Protein AF-A0A482VEP3-F1 (afdb_monomer_lite)

Radius of gyration: 15.09 Å; chains: 1; bounding box: 32×23×42 Å

InterPro domains:
  IPR002018 Carboxylesterase, type B [PF00135] (3-59)
  IPR029058 Alpha/Beta hydrolase fold [G3DSA:3.40.50.1820] (1-59)
  IPR029058 Alpha/Beta hydrolase fold [SSF53474] (2-59)

Secondary structure (DSSP, 8-state):
--------------HHHHH---SSSSS---HHHHHHHHHHHHHHHHGGGGT--TT----

Organism: Asbolus verrucosus (NCBI:txid1661398)

Foldseek 3Di:
DDDPADDDDDDFDDDCRQAPAPVDPVRHHNRRVVRVVVVLVVCLVCVVVVVHDSVDDDD

pLDDT: mean 96.16, std 7.13, range [52.66, 98.81]

Sequence (59 aa):
MDKNIVYISINYRLGPLGFLSTEDDVVPGNNGMKDQIFALEWVKNNVKYFGGNPDSVTI

Structure (mmCIF, N/CA/C/O backbone):
data_AF-A0A482VEP3-F1
#
_entry.id   AF-A0A482VEP3-F1
#
loop_
_atom_site.group_PDB
_atom_site.id
_atom_site.type_symbol
_atom_site.label_atom_id
_atom_site.label_alt_id
_atom_site.label_comp_id
_atom_site.label_asym_id
_atom_site.label_entity_id
_atom_site.label_seq_id
_atom_site.pdbx_PDB_ins_code
_atom_site.Cartn_x
_atom_site.Cartn_y
_atom_site.Cartn_z
_atom_site.occupancy
_atom_site.B_iso_or_equiv
_atom_site.auth_seq_id
_atom_site.auth_comp_id
_atom_site.auth_asym_id
_atom_site.auth_atom_id
_atom_site.pdbx_PDB_model_num
ATOM 1 N N . MET A 1 1 ? -7.722 -13.992 22.741 1.00 52.66 1 MET A N 1
ATOM 2 C CA . MET A 1 1 ? -6.761 -13.041 22.132 1.00 52.66 1 MET A CA 1
ATOM 3 C C . MET A 1 1 ? -7.534 -12.079 21.238 1.00 52.66 1 MET A C 1
ATOM 5 O O . MET A 1 1 ? -7.130 -11.814 20.115 1.00 52.66 1 MET A O 1
ATOM 9 N N . ASP A 1 2 ? -8.641 -11.536 21.736 1.00 71.50 2 ASP A N 1
ATOM 10 C CA . ASP A 1 2 ? -9.508 -10.684 20.932 1.00 71.50 2 ASP A CA 1
ATOM 11 C C . ASP A 1 2 ? -9.132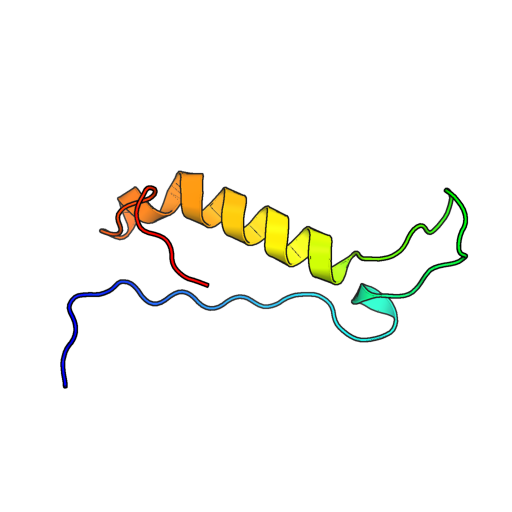 -9.242 21.227 1.00 71.50 2 ASP A C 1
ATOM 13 O O . ASP A 1 2 ? -9.394 -8.716 22.310 1.00 71.50 2 ASP A O 1
ATOM 17 N N . LYS A 1 3 ? -8.412 -8.627 20.290 1.00 80.06 3 LYS A N 1
ATOM 18 C CA . LYS A 1 3 ? -8.201 -7.183 20.307 1.00 80.06 3 LYS A CA 1
ATOM 19 C C . LYS A 1 3 ? -9.346 -6.551 19.532 1.00 80.06 3 LYS A C 1
ATOM 21 O O . LYS A 1 3 ? -9.651 -6.986 18.427 1.00 80.06 3 LYS A O 1
ATOM 26 N N . ASN A 1 4 ? -9.962 -5.527 20.112 1.00 89.69 4 ASN A N 1
ATOM 27 C CA . ASN A 1 4 ? -11.018 -4.766 19.456 1.00 89.69 4 ASN A CA 1
ATOM 28 C C . ASN A 1 4 ? -10.405 -3.848 18.384 1.00 89.69 4 ASN A C 1
ATOM 30 O O . ASN A 1 4 ? -10.128 -2.679 18.649 1.00 89.69 4 ASN A O 1
ATOM 34 N N . ILE A 1 5 ? -10.108 -4.417 17.214 1.00 94.38 5 ILE A N 1
ATOM 35 C CA . ILE A 1 5 ? -9.500 -3.733 16.069 1.00 94.38 5 ILE A CA 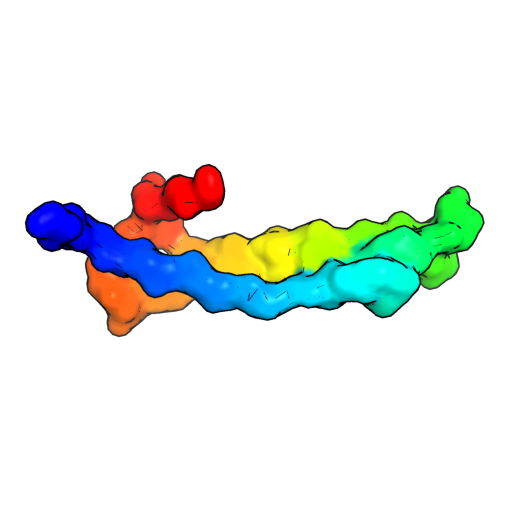1
ATOM 36 C C . ILE A 1 5 ? -10.249 -4.072 14.782 1.00 94.38 5 ILE A C 1
ATOM 38 O O . ILE A 1 5 ? -10.810 -5.158 14.640 1.00 94.38 5 ILE A O 1
ATOM 42 N N . VAL A 1 6 ? -10.190 -3.159 13.814 1.00 95.69 6 VAL A N 1
ATOM 43 C CA . VAL A 1 6 ? -10.572 -3.439 12.427 1.00 95.69 6 VAL A CA 1
ATOM 44 C C . VAL A 1 6 ? -9.315 -3.859 11.675 1.00 95.69 6 VAL A C 1
ATOM 46 O O . VAL A 1 6 ? -8.365 -3.085 11.576 1.00 95.69 6 VAL A O 1
ATOM 49 N N . TYR A 1 7 ? -9.302 -5.086 11.159 1.00 96.38 7 TYR A N 1
ATOM 50 C CA . TYR A 1 7 ? -8.220 -5.586 10.315 1.00 96.38 7 TYR A CA 1
ATOM 51 C C . TYR A 1 7 ? -8.562 -5.382 8.838 1.00 96.38 7 TYR A C 1
ATOM 53 O O . TYR A 1 7 ? -9.650 -5.748 8.393 1.00 96.38 7 TYR A O 1
ATOM 61 N N . ILE A 1 8 ? -7.626 -4.812 8.080 1.00 97.25 8 ILE A N 1
ATOM 62 C CA . ILE A 1 8 ? -7.775 -4.534 6.650 1.00 97.25 8 ILE A CA 1
ATOM 63 C C . ILE A 1 8 ? -6.570 -5.130 5.926 1.00 97.25 8 ILE A C 1
ATOM 65 O O . ILE A 1 8 ? -5.432 -4.929 6.338 1.00 97.25 8 ILE A O 1
ATOM 69 N N . SER A 1 9 ? -6.828 -5.848 4.835 1.00 98.06 9 SER A N 1
ATOM 70 C CA . SER A 1 9 ? -5.796 -6.348 3.924 1.00 98.06 9 SER A CA 1
ATOM 71 C C . SER A 1 9 ? -6.111 -5.898 2.504 1.00 98.06 9 SER A C 1
ATOM 73 O O . SER A 1 9 ? -7.277 -5.708 2.153 1.00 98.06 9 SER A O 1
ATOM 75 N N . ILE A 1 10 ? -5.069 -5.700 1.701 1.00 98.12 10 ILE A N 1
ATOM 76 C CA . ILE A 1 10 ? -5.185 -5.236 0.321 1.00 98.12 10 ILE A CA 1
ATOM 77 C C . ILE A 1 10 ? -4.296 -6.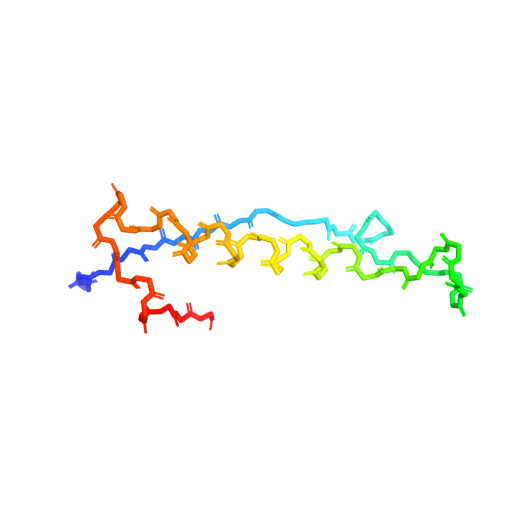067 -0.592 1.00 98.12 10 ILE A C 1
ATOM 79 O O . ILE A 1 10 ? -3.258 -6.581 -0.175 1.00 98.12 10 ILE A O 1
ATOM 83 N N . ASN A 1 11 ? -4.680 -6.125 -1.860 1.00 98.62 11 ASN A N 1
ATOM 84 C CA . ASN A 1 11 ? -3.789 -6.541 -2.931 1.00 98.62 11 ASN A CA 1
ATOM 85 C C . ASN A 1 11 ? -3.164 -5.292 -3.561 1.00 98.62 11 ASN A C 1
ATOM 87 O O . ASN A 1 11 ? -3.821 -4.259 -3.675 1.00 98.62 11 ASN A O 1
ATOM 91 N N . TYR A 1 12 ? -1.919 -5.402 -4.009 1.00 98.69 12 TYR A N 1
ATOM 92 C CA . TYR A 1 12 ? -1.234 -4.376 -4.792 1.00 98.69 12 TYR A CA 1
ATOM 93 C C . TYR A 1 12 ? -0.422 -5.046 -5.901 1.00 98.69 12 TYR A C 1
ATOM 95 O O . TYR A 1 12 ? -0.152 -6.250 -5.847 1.00 98.69 12 TYR A O 1
ATOM 103 N N . ARG A 1 13 ? -0.057 -4.289 -6.938 1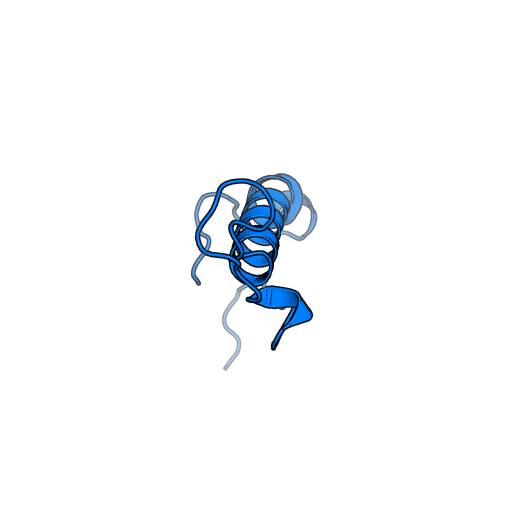.00 98.75 13 ARG A N 1
ATOM 104 C CA . ARG A 1 13 ? 0.702 -4.841 -8.063 1.00 98.75 13 ARG A CA 1
ATOM 105 C C . ARG A 1 13 ? 2.114 -5.249 -7.637 1.00 98.75 13 ARG A C 1
ATOM 107 O O . ARG A 1 13 ? 2.810 -4.514 -6.942 1.00 98.75 13 ARG A O 1
ATOM 114 N N . LEU A 1 14 ? 2.545 -6.411 -8.125 1.00 98.50 14 LEU A N 1
ATOM 115 C CA . LEU A 1 14 ? 3.855 -7.012 -7.868 1.00 98.50 14 LEU A CA 1
ATOM 116 C C . LEU A 1 14 ? 4.680 -7.131 -9.156 1.00 98.50 14 LEU A C 1
ATOM 118 O O . LEU A 1 14 ? 4.158 -6.993 -10.266 1.00 98.50 14 LEU A O 1
ATOM 122 N N . GLY A 1 15 ? 5.975 -7.420 -9.000 1.00 98.44 15 GLY A N 1
ATOM 123 C CA . GLY A 1 15 ? 6.890 -7.675 -10.115 1.00 98.44 15 GLY A CA 1
ATOM 124 C C . GLY A 1 15 ? 6.934 -6.519 -11.125 1.00 98.44 15 GLY A C 1
ATOM 125 O O . GLY A 1 15 ? 6.729 -5.365 -10.741 1.00 98.44 15 GLY A O 1
ATOM 126 N N . PRO A 1 16 ? 7.152 -6.800 -12.423 1.00 98.12 16 PRO A N 1
ATOM 127 C CA . PRO A 1 16 ? 7.192 -5.761 -13.452 1.00 98.12 16 PRO A CA 1
ATOM 128 C C . PRO A 1 16 ? 5.905 -4.928 -13.533 1.00 98.12 16 PRO A C 1
ATOM 130 O O . PRO A 1 16 ? 5.962 -3.723 -13.736 1.00 98.12 16 PRO A O 1
ATOM 133 N N . LEU A 1 17 ? 4.733 -5.523 -13.294 1.00 98.12 17 LEU A N 1
ATOM 134 C CA . LEU A 1 17 ? 3.464 -4.782 -13.331 1.00 98.12 17 LEU A CA 1
ATOM 135 C C . LEU A 1 17 ? 3.349 -3.736 -12.209 1.00 98.12 17 LEU A C 1
ATOM 137 O O . LEU A 1 17 ? 2.652 -2.733 -12.371 1.00 98.12 17 LEU A O 1
ATOM 141 N N . GLY A 1 18 ? 4.016 -3.965 -11.075 1.00 98.44 18 GLY A N 1
ATOM 142 C CA . GLY A 1 18 ? 4.055 -3.030 -9.951 1.00 98.44 18 GLY A CA 1
ATOM 143 C C . GLY A 1 18 ? 5.257 -2.091 -9.965 1.00 98.44 18 GLY A C 1
ATOM 144 O O . GLY A 1 18 ? 5.155 -0.969 -9.476 1.00 98.44 18 GLY A O 1
ATOM 145 N N . PHE A 1 19 ? 6.391 -2.519 -10.513 1.00 98.50 19 PHE A N 1
ATOM 146 C CA . PHE A 1 19 ? 7.670 -1.854 -10.253 1.00 98.50 19 PHE A CA 1
ATOM 147 C C . PHE A 1 19 ? 8.550 -1.659 -11.491 1.00 98.50 19 PHE A C 1
ATOM 149 O O . PHE A 1 19 ? 9.673 -1.190 -11.343 1.00 98.50 19 PHE A O 1
ATOM 156 N N . LEU A 1 20 ? 8.071 -1.970 -12.702 1.00 98.38 20 LEU A N 1
ATOM 157 C CA . LEU A 1 20 ? 8.797 -1.609 -13.922 1.00 98.38 20 LEU A CA 1
ATOM 158 C C . LEU A 1 20 ? 8.991 -0.091 -13.980 1.00 98.38 20 LEU A C 1
ATOM 160 O O . LEU A 1 20 ? 8.028 0.658 -13.819 1.00 98.38 20 LEU A O 1
ATOM 164 N N . SER A 1 21 ? 10.222 0.331 -14.245 1.00 98.31 21 SER A N 1
ATOM 165 C CA . SER A 1 21 ? 10.594 1.723 -14.463 1.00 98.31 21 SER A CA 1
ATOM 166 C C . SER A 1 21 ? 11.574 1.817 -15.629 1.00 98.31 21 SER A C 1
ATOM 168 O O . SER A 1 21 ? 12.422 0.936 -15.782 1.00 98.31 21 SER A O 1
ATOM 170 N N . THR A 1 22 ? 11.452 2.868 -16.436 1.00 98.12 22 THR A N 1
ATOM 171 C CA . THR A 1 22 ? 12.448 3.285 -17.441 1.00 98.12 22 THR A CA 1
ATOM 172 C C . THR A 1 22 ? 13.374 4.384 -16.918 1.00 98.12 22 THR A C 1
ATOM 174 O O . THR A 1 22 ? 14.220 4.859 -17.665 1.00 98.12 22 THR A O 1
ATOM 177 N N . GLU A 1 23 ? 13.235 4.770 -15.641 1.00 97.44 23 GLU A N 1
ATOM 178 C CA . GLU A 1 23 ? 13.991 5.857 -14.991 1.00 97.44 23 GLU A CA 1
ATOM 179 C C . GLU A 1 23 ? 13.843 7.226 -15.685 1.00 97.44 23 GLU A C 1
ATOM 181 O O . GLU A 1 23 ? 14.666 8.124 -15.518 1.00 97.44 23 GLU A O 1
ATOM 186 N N . ASP A 1 24 ? 12.742 7.397 -16.417 1.00 97.62 24 ASP A N 1
ATOM 187 C CA . ASP A 1 24 ? 12.289 8.645 -17.021 1.00 97.62 24 ASP A CA 1
ATOM 188 C C . ASP A 1 24 ? 10.811 8.907 -16.673 1.00 97.62 24 ASP A C 1
ATOM 190 O O . ASP A 1 24 ? 10.159 8.138 -15.959 1.00 97.62 24 ASP A O 1
ATOM 194 N N . ASP A 1 25 ? 10.264 10.006 -17.187 1.00 96.81 25 ASP A N 1
ATOM 195 C CA . ASP A 1 25 ? 8.883 10.408 -16.908 1.00 96.81 25 ASP A CA 1
ATOM 196 C C . ASP A 1 25 ? 7.829 9.583 -17.671 1.00 96.81 25 ASP A C 1
ATOM 198 O O . ASP A 1 25 ? 6.634 9.708 -17.393 1.00 96.81 25 ASP A O 1
ATOM 202 N N . VAL A 1 26 ? 8.230 8.735 -18.627 1.00 97.44 26 VAL A N 1
ATOM 203 C CA . VAL A 1 26 ? 7.293 7.947 -19.442 1.00 97.44 26 VAL A CA 1
ATOM 204 C C . VAL A 1 26 ? 6.816 6.722 -18.665 1.00 97.44 26 VAL A C 1
ATOM 206 O O . VAL A 1 26 ? 5.613 6.458 -18.602 1.00 97.44 26 VAL A O 1
ATOM 209 N N . VAL A 1 27 ? 7.739 5.991 -18.032 1.00 97.12 27 VAL A N 1
ATOM 210 C CA . VAL A 1 27 ? 7.420 4.894 -17.103 1.00 97.12 27 VAL A CA 1
ATOM 211 C C . VAL A 1 27 ? 8.191 5.107 -15.797 1.00 97.12 27 VAL A C 1
ATOM 213 O O . VAL A 1 27 ? 9.181 4.426 -15.546 1.00 97.12 27 VAL A O 1
ATOM 216 N N . PRO A 1 28 ? 7.719 5.996 -14.905 1.00 97.38 28 PRO A N 1
ATOM 217 C CA . PRO A 1 28 ? 8.437 6.335 -13.670 1.00 97.38 28 PRO A CA 1
ATOM 218 C C .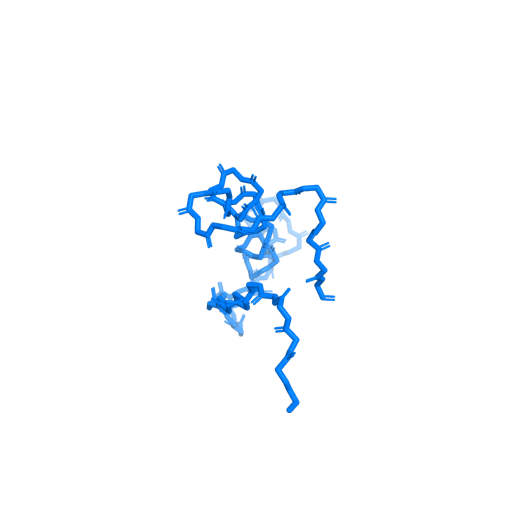 PRO A 1 28 ? 8.405 5.221 -12.605 1.00 97.38 28 PRO A C 1
ATOM 220 O O . PRO A 1 28 ? 9.020 5.334 -11.546 1.00 97.38 28 PRO A O 1
ATOM 223 N N . GLY A 1 29 ? 7.636 4.153 -12.839 1.00 97.81 29 GLY A N 1
ATOM 224 C CA . GLY A 1 29 ? 7.492 3.016 -11.936 1.00 97.81 29 GLY A CA 1
ATOM 225 C C . GLY A 1 29 ? 6.732 3.300 -10.640 1.00 97.81 29 GLY A C 1
ATOM 226 O O . GLY A 1 29 ? 5.834 4.150 -10.580 1.00 97.81 29 GLY A O 1
ATOM 227 N N . ASN A 1 30 ? 7.048 2.504 -9.611 1.00 98.31 30 ASN A N 1
ATOM 228 C CA . ASN A 1 30 ? 6.422 2.523 -8.280 1.00 98.31 30 ASN A CA 1
ATOM 229 C C . ASN A 1 30 ? 4.889 2.417 -8.286 1.00 98.31 30 ASN A C 1
ATOM 231 O O . ASN A 1 30 ? 4.207 2.893 -7.381 1.00 98.31 30 ASN A O 1
ATOM 235 N N . ASN A 1 31 ? 4.330 1.753 -9.291 1.00 98.44 31 ASN A N 1
ATOM 236 C CA . ASN A 1 31 ? 2.899 1.516 -9.408 1.00 98.44 31 ASN A CA 1
ATOM 237 C C . ASN A 1 31 ? 2.337 0.710 -8.222 1.00 98.44 31 ASN A C 1
ATOM 239 O O . ASN A 1 31 ? 1.268 1.046 -7.725 1.00 98.44 31 ASN A O 1
ATOM 243 N N . GLY A 1 32 ? 3.082 -0.272 -7.707 1.00 98.69 32 GLY A N 1
ATOM 244 C CA . GLY A 1 32 ? 2.718 -1.013 -6.496 1.00 98.69 32 GLY A CA 1
ATOM 245 C C . GLY A 1 32 ? 2.694 -0.132 -5.242 1.00 98.69 32 GLY A C 1
ATOM 246 O O . GLY A 1 32 ? 1.815 -0.290 -4.401 1.00 98.69 32 GLY A O 1
ATOM 247 N N . MET A 1 33 ? 3.591 0.857 -5.140 1.00 98.50 33 MET A N 1
ATOM 248 C CA . MET A 1 33 ? 3.558 1.845 -4.049 1.00 98.50 33 MET A CA 1
ATOM 249 C C . MET A 1 33 ? 2.355 2.782 -4.181 1.00 98.50 33 MET A C 1
ATOM 251 O O . MET A 1 33 ? 1.693 3.081 -3.192 1.00 98.50 33 MET A O 1
ATOM 255 N N . LYS A 1 34 ? 2.039 3.222 -5.405 1.00 98.56 34 LYS A N 1
ATOM 256 C CA . LYS A 1 34 ? 0.854 4.050 -5.679 1.00 98.56 34 LYS A CA 1
ATOM 257 C C . LYS A 1 34 ? -0.442 3.315 -5.327 1.00 98.56 34 LYS A C 1
ATOM 259 O O . LYS A 1 34 ? -1.341 3.936 -4.772 1.00 98.56 34 LYS A O 1
ATOM 264 N N . ASP A 1 35 ? -0.514 2.004 -5.569 1.00 98.81 35 ASP A N 1
ATOM 265 C CA . ASP A 1 35 ? -1.652 1.178 -5.141 1.00 98.81 35 ASP A CA 1
ATOM 266 C C . ASP A 1 35 ? -1.816 1.195 -3.614 1.00 98.81 35 ASP A C 1
ATOM 268 O O . ASP A 1 35 ? -2.925 1.363 -3.111 1.00 98.81 35 ASP A O 1
ATOM 272 N N . GLN A 1 36 ? -0.712 1.059 -2.869 1.00 98.62 36 GLN A N 1
ATOM 273 C CA . GLN A 1 36 ? -0.732 1.098 -1.403 1.00 98.62 36 GLN A CA 1
ATOM 274 C C . GLN A 1 36 ? -1.145 2.477 -0.873 1.00 98.62 36 GLN A C 1
ATOM 276 O O . GLN A 1 36 ? -1.960 2.552 0.043 1.00 98.62 36 GLN A O 1
ATOM 281 N N . ILE A 1 37 ? -0.648 3.568 -1.468 1.00 98.50 37 ILE A N 1
ATOM 282 C CA . ILE A 1 37 ? -1.057 4.936 -1.104 1.00 98.50 37 ILE A CA 1
ATOM 283 C C . ILE A 1 37 ? -2.556 5.122 -1.343 1.00 98.50 37 ILE A C 1
ATOM 285 O O . ILE A 1 37 ? -3.273 5.542 -0.437 1.00 98.50 37 ILE A O 1
ATOM 289 N N . PHE A 1 38 ? -3.046 4.747 -2.526 1.00 98.62 38 PHE A N 1
ATOM 290 C CA . PHE A 1 38 ? -4.466 4.854 -2.850 1.00 98.62 38 PHE A CA 1
ATOM 291 C C . PHE A 1 38 ? -5.334 4.023 -1.895 1.00 98.62 38 PHE A C 1
ATOM 293 O O . PHE A 1 38 ? -6.397 4.464 -1.456 1.00 98.62 38 PHE A O 1
ATOM 300 N N . ALA A 1 39 ? -4.874 2.832 -1.511 1.00 98.62 39 ALA A N 1
ATOM 301 C CA . ALA A 1 39 ? -5.555 2.024 -0.514 1.00 98.62 39 ALA A CA 1
ATOM 302 C C . ALA A 1 39 ? -5.603 2.702 0.865 1.00 98.62 39 ALA A C 1
ATOM 304 O O . ALA A 1 39 ? -6.645 2.665 1.517 1.00 98.62 39 ALA A O 1
ATOM 305 N N . LEU A 1 40 ? -4.525 3.356 1.307 1.00 98.44 40 LEU A N 1
ATOM 306 C CA . LEU A 1 40 ? -4.514 4.109 2.566 1.00 98.44 40 LEU A CA 1
ATOM 307 C C . LEU A 1 40 ? -5.458 5.316 2.520 1.00 98.44 40 LEU A C 1
ATOM 309 O O . LEU A 1 40 ? -6.169 5.566 3.492 1.00 98.44 40 LEU A O 1
ATOM 313 N N . GLU A 1 41 ? -5.528 6.026 1.393 1.00 98.50 41 GLU A N 1
ATOM 314 C CA . GLU A 1 41 ? -6.512 7.094 1.173 1.00 98.50 41 GLU A CA 1
ATOM 315 C C . GLU A 1 41 ? -7.943 6.549 1.227 1.00 98.50 41 GLU A C 1
ATOM 317 O O . GLU A 1 41 ? -8.818 7.128 1.878 1.00 98.50 41 GLU A O 1
ATOM 322 N N . TRP A 1 42 ? -8.190 5.393 0.603 1.00 98.62 42 TRP A N 1
ATOM 323 C CA . TRP A 1 42 ? -9.484 4.724 0.680 1.00 98.62 42 TRP A CA 1
ATOM 324 C C . TRP A 1 42 ? -9.829 4.349 2.124 1.00 98.62 42 TRP A C 1
ATOM 326 O O . TRP A 1 42 ? -10.936 4.645 2.576 1.00 98.62 42 TRP A O 1
ATOM 336 N N . VAL A 1 43 ? -8.890 3.769 2.878 1.00 98.44 43 VAL A N 1
ATOM 337 C CA . VAL A 1 43 ? -9.083 3.443 4.299 1.00 98.44 43 VAL A CA 1
ATOM 338 C C . VAL A 1 43 ? -9.397 4.712 5.089 1.00 98.44 43 VAL A C 1
ATOM 340 O O . VAL A 1 43 ? -10.412 4.750 5.783 1.00 98.44 43 VAL A O 1
ATOM 343 N N . LYS A 1 44 ? -8.609 5.781 4.932 1.00 97.94 44 LYS A N 1
ATOM 344 C CA . LYS A 1 44 ? -8.827 7.064 5.618 1.00 97.94 44 LYS A CA 1
ATOM 345 C C . LYS A 1 44 ? -10.234 7.618 5.375 1.00 97.94 44 LYS A C 1
ATOM 347 O O . LYS A 1 44 ? -10.872 8.105 6.306 1.00 97.94 44 LYS A O 1
ATOM 352 N N . ASN A 1 45 ? -10.736 7.508 4.147 1.00 98.50 45 ASN A N 1
ATOM 353 C CA . ASN A 1 45 ? -12.035 8.055 3.759 1.00 98.50 45 ASN A CA 1
ATOM 354 C C . ASN A 1 45 ? -13.227 7.167 4.160 1.00 98.50 45 ASN A C 1
ATOM 356 O O . ASN A 1 45 ? -14.326 7.685 4.386 1.00 98.50 45 ASN A O 1
ATOM 360 N N . ASN A 1 46 ? -13.028 5.848 4.267 1.00 98.44 46 ASN A N 1
ATOM 361 C CA . ASN A 1 46 ? -14.130 4.884 4.346 1.00 98.44 46 ASN A CA 1
ATOM 362 C C . ASN A 1 46 ? -14.173 4.054 5.634 1.00 98.44 46 ASN A C 1
ATOM 364 O O . ASN A 1 46 ? -15.245 3.568 5.988 1.00 98.44 46 ASN A O 1
ATOM 368 N N . VAL A 1 47 ? -13.070 3.903 6.376 1.00 98.19 47 VAL A N 1
ATOM 369 C CA . VAL A 1 47 ? -13.001 2.962 7.513 1.00 98.19 47 VAL A CA 1
ATOM 370 C C . VAL A 1 47 ? -14.016 3.259 8.625 1.00 98.19 47 VAL A C 1
ATOM 372 O O . VAL A 1 47 ? -14.482 2.338 9.296 1.00 98.19 47 VAL A O 1
ATOM 375 N N . LYS A 1 48 ? -14.452 4.519 8.761 1.00 97.94 48 LYS A N 1
ATOM 376 C CA . LYS A 1 48 ? -15.530 4.921 9.680 1.00 97.94 48 LYS A CA 1
ATOM 377 C C . LYS A 1 48 ? -16.846 4.167 9.449 1.00 97.94 48 LYS A C 1
ATOM 379 O O . LYS A 1 48 ? -17.572 3.912 10.403 1.00 97.94 48 LYS A O 1
ATOM 384 N N . TYR A 1 49 ? -17.142 3.769 8.208 1.00 98.19 49 TYR A N 1
ATOM 385 C CA . TYR A 1 49 ? -18.346 3.002 7.866 1.00 98.19 49 TYR A CA 1
ATOM 386 C C . TYR A 1 49 ? -18.249 1.525 8.277 1.00 98.19 49 TYR A C 1
ATOM 388 O O . TYR A 1 49 ? -19.261 0.834 8.316 1.00 98.19 49 TYR A O 1
ATOM 396 N N . PHE A 1 50 ? -17.047 1.057 8.619 1.00 96.50 50 PHE A N 1
ATOM 397 C CA . PHE A 1 50 ? -16.760 -0.299 9.092 1.00 96.50 50 PHE A CA 1
ATOM 398 C C . PHE A 1 50 ? -16.453 -0.334 10.600 1.00 96.50 50 PHE A C 1
ATOM 400 O O . PHE A 1 50 ? -15.990 -1.348 11.113 1.00 96.50 50 PHE A O 1
ATOM 407 N N . GLY A 1 51 ? -16.687 0.773 11.315 1.00 96.06 51 GLY A N 1
ATOM 408 C CA . GLY A 1 51 ? -16.454 0.878 12.758 1.00 96.06 51 GLY A CA 1
ATOM 409 C C . GLY A 1 51 ? -15.005 1.160 13.168 1.00 96.06 51 GLY A C 1
ATOM 410 O O . GLY A 1 51 ? -14.695 1.089 14.354 1.00 96.06 51 GLY A O 1
ATOM 411 N N . GLY A 1 52 ? -14.110 1.486 12.228 1.00 96.62 52 GLY A N 1
ATOM 412 C CA . GLY A 1 52 ? -12.738 1.885 12.556 1.00 96.62 52 GLY A CA 1
ATOM 413 C C . GLY A 1 52 ? -12.570 3.399 12.688 1.00 96.62 52 GLY A C 1
ATOM 414 O O . GLY A 1 52 ? -13.371 4.185 12.182 1.00 96.62 52 GLY A O 1
ATOM 415 N N . ASN A 1 53 ? -11.497 3.818 13.359 1.00 97.56 53 ASN A N 1
ATOM 416 C CA . ASN A 1 53 ? -11.150 5.227 13.521 1.00 97.56 53 ASN A CA 1
ATOM 417 C C . ASN A 1 53 ? -10.157 5.664 12.421 1.00 97.56 53 ASN A C 1
ATOM 419 O O . ASN A 1 53 ? -9.019 5.188 12.431 1.00 97.56 53 ASN A O 1
ATOM 423 N N . PRO A 1 54 ? -10.526 6.584 11.506 1.00 97.50 54 PRO A N 1
ATOM 424 C CA . PRO A 1 54 ? -9.629 7.042 10.443 1.00 97.50 54 PRO A CA 1
ATOM 425 C C . PRO A 1 54 ? -8.381 7.777 10.958 1.00 97.50 54 PRO A C 1
ATOM 427 O O . PRO A 1 54 ? -7.401 7.885 10.225 1.00 97.50 54 PRO A O 1
ATOM 430 N N . ASP A 1 55 ? -8.378 8.289 12.190 1.00 97.81 55 ASP A N 1
ATOM 431 C CA . ASP A 1 55 ? -7.218 8.946 12.817 1.00 97.81 55 ASP A CA 1
ATOM 432 C C . ASP A 1 55 ? -6.325 7.974 13.607 1.00 97.81 55 ASP A C 1
ATOM 434 O O . ASP A 1 55 ? -5.315 8.378 14.176 1.00 97.81 55 ASP A O 1
ATOM 438 N N . SER A 1 56 ? -6.669 6.682 13.628 1.00 97.38 56 SER A N 1
ATOM 439 C CA . SER A 1 56 ? -5.928 5.629 14.329 1.00 97.38 56 SER A CA 1
ATOM 440 C C . SER A 1 56 ? -5.688 4.430 13.406 1.00 97.38 56 SER A C 1
ATOM 442 O O . SER A 1 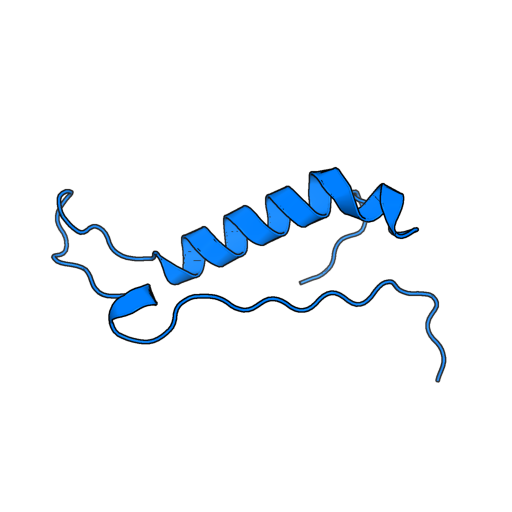56 ? -6.128 3.312 13.663 1.00 97.38 56 SER A O 1
ATOM 444 N N . VAL A 1 57 ? -5.006 4.684 12.287 1.00 97.06 57 VAL A N 1
ATOM 445 C CA . VAL A 1 57 ? -4.572 3.651 11.334 1.00 97.06 57 VAL A CA 1
ATOM 446 C C . VAL A 1 57 ? -3.124 3.262 11.638 1.00 97.06 57 VAL A C 1
ATOM 448 O O . VAL A 1 57 ? -2.282 4.127 11.867 1.00 97.06 57 VAL A O 1
ATOM 451 N N . THR A 1 58 ? -2.828 1.962 11.647 1.00 96.94 58 THR A N 1
ATOM 452 C CA . THR A 1 58 ? -1.475 1.405 11.820 1.00 96.94 58 THR A CA 1
ATOM 453 C C . THR A 1 58 ? -1.168 0.483 10.644 1.00 96.94 58 THR A C 1
ATOM 455 O O . THR A 1 58 ? -2.031 -0.309 10.266 1.00 96.94 58 THR A O 1
ATOM 458 N N . ILE A 1 59 ? 0.028 0.628 10.064 1.00 94.94 59 ILE A N 1
ATOM 459 C CA . ILE A 1 59 ? 0.529 -0.132 8.906 1.00 94.94 59 ILE A CA 1
ATOM 460 C C . ILE A 1 59 ? 1.528 -1.176 9.396 1.00 94.94 59 ILE A C 1
ATOM 462 O O . ILE A 1 59 ? 2.374 -0.800 10.240 1.00 94.94 59 ILE A O 1
#